Protein AF-A0A9P8A8J4-F1 (afdb_monomer)

Solvent-accessible surface area (backbone atoms only — not comparable to full-atom values): 4877 Å² total; per-residue (Å²): 133,73,65,62,63,54,52,53,52,54,49,52,52,50,53,54,52,60,43,65,72,45,86,49,70,64,62,30,48,53,51,51,52,51,54,48,52,54,52,59,72,49,65,82,64,81,53,68,69,57,51,51,50,50,52,54,48,50,52,51,54,48,50,51,49,52,51,53,42,25,74,73,70,69,48,77,77,82,77,79,86,126

Sequence (82 aa):
MFLTRARVLSLYREIQRTLKDIKDPRDRKDLQTWARSDFEHYRHEKNPDKIKSLISQGKHQFHALQTNLSLSSGIAPKNGKK

Foldseek 3Di:
DCVQVVVLVVLLVVQLVVLVPDPDPVLSVVLNVVSVVLCVVCVVPPDSVVVVVSSVVNVVVVVVSVVVCCVVPVDPPPPPDD

Nearest PDB structures (foldseek):
  6odd-assembly1_B  TM=7.395E-01  e=6.175E-02  Homo sapiens
  8pk8-assembly1_B  TM=7.095E-01  e=1.367E-01  Homo sapiens
  6uxe-assembly1_B  TM=7.357E-01  e=3.025E-01  Homo sapiens
  1tmx-assembly1_B  TM=8.610E-01  e=1.893E+00  Pimelobacter simplex
  5wyk-assembly1_SO  TM=5.136E-01  e=6.428E+00  Saccharomyces cerevisiae S288C

Secondary structure (DSSP, 8-state):
--HHHHHHHHHHHHHHHHHHT-S-HHHHHHHHHHHHHHHHHTTT---HHHHHHHHHHHHHHHHHHHHHHHHHH---------

pLDDT: mean 71.25, std 12.08, range [33.91, 83.94]

Radius of gyration: 13.91 Å; Cα contacts (8 Å, |Δi|>4): 26; chains: 1; bounding box: 28×19×38 Å

Structure (mmCIF, N/CA/C/O backbone):
data_AF-A0A9P8A8J4-F1
#
_entry.id   AF-A0A9P8A8J4-F1
#
loop_
_atom_site.group_PDB
_atom_site.id
_atom_site.type_symbol
_atom_site.label_atom_id
_atom_site.label_alt_id
_atom_site.label_comp_id
_atom_site.label_asym_id
_atom_site.label_entity_id
_atom_site.label_seq_id
_atom_site.pdbx_PDB_ins_code
_atom_site.Cartn_x
_atom_site.Cartn_y
_atom_site.Cartn_z
_atom_site.occupancy
_atom_site.B_iso_or_equiv
_atom_site.auth_seq_id
_atom_site.auth_comp_id
_atom_site.auth_asym_id
_atom_site.auth_atom_id
_atom_site.pdbx_PDB_model_num
ATOM 1 N N . MET A 1 1 ? 13.906 -8.928 -19.557 1.00 46.16 1 MET A N 1
ATOM 2 C CA . MET A 1 1 ? 14.022 -8.586 -18.117 1.00 46.16 1 MET A CA 1
ATOM 3 C C . MET A 1 1 ? 12.711 -8.934 -17.402 1.00 46.16 1 MET A C 1
ATOM 5 O O . MET A 1 1 ? 11.786 -8.137 -17.403 1.00 46.16 1 MET A O 1
ATOM 9 N N . PHE A 1 2 ? 12.596 -10.139 -16.833 1.00 48.84 2 PHE A N 1
ATOM 10 C CA . PHE A 1 2 ? 11.396 -10.619 -16.112 1.00 48.84 2 PHE A CA 1
ATOM 11 C C . PHE A 1 2 ? 11.394 -10.251 -14.611 1.00 48.84 2 PHE A C 1
ATOM 13 O O . PHE A 1 2 ? 10.446 -10.538 -13.882 1.00 48.84 2 PHE A O 1
ATOM 20 N N . LEU A 1 3 ? 12.455 -9.580 -14.148 1.00 59.84 3 LEU A N 1
ATOM 21 C CA . LEU A 1 3 ? 12.748 -9.334 -12.734 1.00 59.84 3 LEU A CA 1
ATOM 22 C C . LEU A 1 3 ? 11.834 -8.278 -12.085 1.00 59.84 3 LEU A C 1
ATOM 24 O O . LEU A 1 3 ? 11.615 -8.306 -10.876 1.00 59.84 3 LEU A O 1
ATOM 28 N N . THR A 1 4 ? 11.276 -7.356 -12.874 1.00 64.81 4 THR A N 1
ATOM 29 C CA . THR A 1 4 ? 10.421 -6.267 -12.372 1.00 64.81 4 THR A CA 1
ATOM 30 C C . THR A 1 4 ? 9.036 -6.763 -11.972 1.00 64.81 4 THR A C 1
ATOM 32 O O . THR A 1 4 ? 8.592 -6.482 -10.862 1.00 64.81 4 THR A O 1
ATOM 35 N N . ARG A 1 5 ? 8.383 -7.580 -12.809 1.00 68.38 5 ARG A N 1
ATOM 36 C CA . ARG A 1 5 ? 7.058 -8.153 -12.501 1.00 68.38 5 ARG A CA 1
ATOM 37 C C . ARG A 1 5 ? 7.071 -9.038 -11.255 1.00 68.38 5 ARG A C 1
ATOM 39 O O . ARG A 1 5 ? 6.172 -8.926 -10.428 1.00 68.38 5 ARG A O 1
ATOM 46 N N . ALA A 1 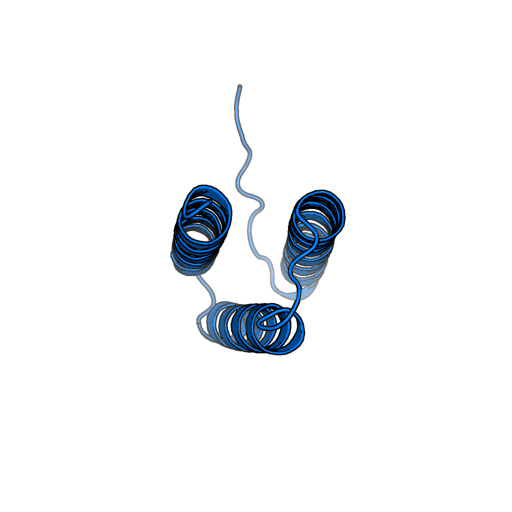6 ? 8.099 -9.872 -11.093 1.00 74.06 6 ALA A N 1
ATOM 47 C CA . ALA A 1 6 ? 8.233 -10.730 -9.917 1.00 74.06 6 ALA A CA 1
ATOM 48 C C . ALA A 1 6 ? 8.370 -9.917 -8.617 1.00 74.06 6 ALA A C 1
ATOM 50 O O . ALA A 1 6 ? 7.705 -10.228 -7.633 1.00 74.06 6 ALA A O 1
ATOM 51 N N . ARG A 1 7 ? 9.162 -8.833 -8.618 1.00 72.56 7 ARG A N 1
ATOM 52 C CA . ARG A 1 7 ? 9.303 -7.946 -7.446 1.00 72.56 7 ARG A CA 1
ATOM 53 C C . ARG A 1 7 ? 8.007 -7.220 -7.097 1.00 72.56 7 ARG A C 1
ATOM 55 O O . ARG A 1 7 ? 7.661 -7.152 -5.922 1.00 72.56 7 ARG A O 1
ATOM 62 N N . VAL A 1 8 ? 7.282 -6.726 -8.103 1.00 73.81 8 VAL A N 1
ATOM 63 C CA . VAL A 1 8 ? 5.978 -6.071 -7.904 1.00 73.81 8 VAL A CA 1
ATOM 64 C C . VAL A 1 8 ? 4.976 -7.041 -7.273 1.00 73.81 8 VAL A C 1
ATOM 66 O O . VAL A 1 8 ? 4.319 -6.691 -6.297 1.00 73.81 8 VAL A O 1
ATOM 69 N N . LEU A 1 9 ? 4.902 -8.284 -7.762 1.00 78.88 9 LEU A N 1
ATOM 70 C CA . LEU A 1 9 ? 4.016 -9.310 -7.201 1.00 78.88 9 LEU A CA 1
ATOM 71 C C . LEU A 1 9 ? 4.416 -9.739 -5.783 1.00 78.88 9 LEU A C 1
ATOM 73 O O . LEU A 1 9 ? 3.541 -9.945 -4.941 1.00 78.88 9 LEU A O 1
ATOM 77 N N . SER A 1 10 ? 5.715 -9.875 -5.505 1.00 81.19 10 SER A N 1
ATOM 78 C CA . SER A 1 10 ? 6.204 -10.190 -4.158 1.00 81.19 10 SER A CA 1
ATOM 79 C C . SER A 1 10 ? 5.822 -9.106 -3.158 1.00 81.19 10 SER A C 1
ATOM 81 O O . SER A 1 10 ? 5.313 -9.425 -2.086 1.00 81.19 10 SER A O 1
ATOM 83 N N . LEU A 1 11 ? 5.974 -7.836 -3.534 1.00 75.69 11 LEU A N 1
ATOM 84 C CA . LEU A 1 11 ? 5.552 -6.728 -2.691 1.00 75.69 11 LEU A CA 1
ATOM 85 C C . LEU A 1 11 ? 4.031 -6.686 -2.515 1.00 75.69 11 LEU A C 1
ATOM 87 O O . LEU A 1 11 ? 3.557 -6.506 -1.400 1.00 75.69 11 LEU A O 1
ATOM 91 N N . TYR A 1 12 ? 3.259 -6.868 -3.587 1.00 79.88 12 TYR A N 1
ATOM 92 C CA . TYR A 1 12 ? 1.798 -6.894 -3.492 1.00 79.88 12 TYR A CA 1
ATOM 93 C C . TYR A 1 12 ? 1.324 -7.932 -2.466 1.00 79.88 12 TYR A C 1
ATOM 95 O O . TYR A 1 12 ? 0.461 -7.663 -1.631 1.00 79.88 12 TYR A O 1
ATOM 103 N N . ARG A 1 13 ? 1.951 -9.114 -2.477 1.00 83.06 13 ARG A N 1
ATOM 104 C CA . ARG A 1 13 ? 1.702 -10.178 -1.498 1.00 83.06 13 ARG A CA 1
ATOM 105 C C . ARG A 1 13 ? 2.137 -9.798 -0.083 1.00 83.06 13 ARG A C 1
ATOM 107 O O . ARG A 1 13 ? 1.444 -10.170 0.859 1.00 83.06 13 ARG A O 1
ATOM 114 N N . GLU A 1 14 ? 3.254 -9.094 0.075 1.00 80.69 14 GLU A N 1
ATOM 115 C CA . GLU A 1 14 ? 3.716 -8.577 1.370 1.00 80.69 14 GLU A CA 1
ATOM 116 C C . GLU A 1 14 ? 2.709 -7.579 1.950 1.00 80.69 14 GLU A C 1
ATOM 118 O O . GLU A 1 14 ? 2.247 -7.774 3.068 1.00 80.69 14 GLU A O 1
ATOM 123 N N . ILE A 1 15 ? 2.268 -6.600 1.154 1.00 76.56 15 ILE A N 1
ATOM 124 C CA . ILE A 1 15 ? 1.241 -5.627 1.549 1.00 76.56 15 ILE A CA 1
ATOM 125 C C . ILE A 1 15 ? -0.036 -6.358 1.957 1.00 76.56 15 ILE A C 1
ATOM 127 O O . ILE A 1 15 ? -0.530 -6.152 3.059 1.00 76.56 15 ILE A O 1
ATOM 131 N N . GLN A 1 16 ? -0.540 -7.279 1.131 1.00 79.19 16 GLN A N 1
ATOM 132 C CA . GLN A 1 16 ? -1.734 -8.051 1.481 1.00 79.19 16 GLN A CA 1
ATOM 133 C C . GLN A 1 16 ? -1.587 -8.858 2.778 1.00 79.19 16 GLN A C 1
ATOM 135 O O . GLN A 1 16 ? -2.573 -9.017 3.496 1.00 79.19 16 GLN A O 1
ATOM 140 N N . ARG A 1 17 ? -0.395 -9.387 3.082 1.00 82.62 17 ARG A N 1
ATOM 141 C CA . ARG A 1 17 ? -0.134 -10.078 4.355 1.00 82.62 17 ARG A CA 1
ATOM 142 C C . ARG A 1 17 ? -0.230 -9.105 5.524 1.00 82.62 17 ARG A C 1
ATOM 144 O O . ARG A 1 17 ? -0.973 -9.392 6.451 1.00 82.62 17 ARG A O 1
ATOM 151 N N . THR A 1 18 ? 0.398 -7.938 5.427 1.00 76.62 18 THR A N 1
ATOM 152 C CA . THR A 1 18 ? 0.303 -6.889 6.453 1.00 76.62 18 THR A CA 1
ATOM 153 C C . THR A 1 18 ? -1.140 -6.417 6.652 1.00 76.62 18 THR A C 1
ATOM 155 O O . THR A 1 18 ? -1.580 -6.207 7.778 1.00 76.62 18 THR A O 1
ATOM 158 N N . LEU A 1 19 ? -1.920 -6.318 5.570 1.00 76.44 19 LEU A N 1
ATOM 159 C CA . LEU A 1 19 ? -3.345 -5.984 5.638 1.00 76.44 19 LEU A CA 1
ATOM 160 C C . LEU A 1 19 ? -4.180 -7.054 6.351 1.00 76.44 19 LEU A C 1
ATOM 162 O O . LEU A 1 19 ? -5.189 -6.726 6.968 1.00 76.44 19 LEU A O 1
ATOM 166 N N . LYS A 1 20 ? -3.793 -8.335 6.287 1.00 76.69 20 LYS A N 1
ATOM 167 C CA . LYS A 1 20 ? -4.502 -9.408 7.005 1.00 76.69 20 LYS A CA 1
ATOM 168 C C . LYS A 1 20 ? -4.347 -9.314 8.521 1.00 76.69 20 LYS A C 1
ATOM 170 O O . LYS A 1 20 ? -5.236 -9.799 9.216 1.00 76.69 20 LYS A O 1
ATOM 175 N N . ASP A 1 21 ? -3.286 -8.678 9.011 1.00 73.88 21 ASP A N 1
ATOM 176 C CA . ASP A 1 21 ? -3.041 -8.493 10.446 1.00 73.88 21 ASP A CA 1
ATOM 177 C C . ASP A 1 21 ? -3.903 -7.379 11.068 1.00 73.88 21 ASP A C 1
ATOM 179 O O . ASP A 1 21 ? -3.917 -7.203 12.290 1.00 73.88 21 ASP A O 1
ATOM 183 N N . ILE A 1 22 ? -4.647 -6.634 10.245 1.00 71.38 22 ILE A N 1
ATOM 184 C CA . ILE A 1 22 ? -5.587 -5.609 10.697 1.00 71.38 22 ILE A CA 1
ATOM 185 C C . ILE A 1 22 ? -6.813 -6.294 11.306 1.00 71.38 22 ILE A C 1
ATOM 187 O O . ILE A 1 22 ? -7.512 -7.063 10.641 1.00 71.38 22 ILE A O 1
ATOM 191 N N . LYS A 1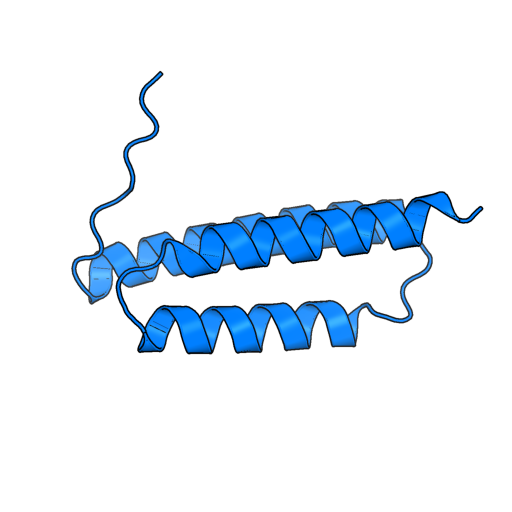 23 ? -7.069 -6.008 12.590 1.00 70.00 23 LYS A N 1
ATOM 192 C CA . LYS A 1 23 ? -8.204 -6.563 13.344 1.00 70.00 23 LYS A CA 1
ATOM 193 C C . LYS A 1 23 ? -9.555 -6.046 12.853 1.00 70.00 23 LYS A C 1
ATOM 195 O O . LYS A 1 23 ? -10.522 -6.801 12.908 1.00 70.00 23 LYS A O 1
ATOM 200 N N . ASP A 1 24 ? -9.624 -4.795 12.396 1.00 75.25 24 ASP A N 1
ATOM 201 C CA . ASP A 1 24 ? -10.868 -4.217 11.895 1.00 75.25 24 ASP A CA 1
ATOM 202 C C . ASP A 1 24 ? -11.134 -4.672 10.443 1.00 75.25 24 ASP A C 1
ATOM 204 O O . ASP A 1 24 ? -10.338 -4.392 9.537 1.00 75.25 24 ASP A O 1
ATOM 208 N N . PRO A 1 25 ? -12.239 -5.394 10.182 1.00 77.62 25 PRO A N 1
ATOM 209 C CA . PRO A 1 25 ? -12.578 -5.850 8.841 1.00 77.62 25 PRO A CA 1
ATOM 210 C C . PRO A 1 25 ? -12.938 -4.715 7.870 1.00 77.62 25 PRO A C 1
ATOM 212 O O . PRO A 1 25 ? -12.800 -4.932 6.662 1.00 77.62 25 PRO A O 1
ATOM 215 N N . ARG A 1 26 ? -13.395 -3.551 8.354 1.00 75.81 26 ARG A N 1
ATOM 216 C CA . ARG A 1 26 ? -13.709 -2.369 7.531 1.00 75.81 26 ARG A CA 1
ATOM 217 C C . ARG A 1 26 ? -12.424 -1.741 7.022 1.00 75.81 26 ARG A C 1
ATOM 219 O O . ARG A 1 26 ? -12.203 -1.735 5.814 1.00 75.81 26 ARG A O 1
ATOM 226 N N . ASP A 1 27 ? -11.521 -1.404 7.936 1.00 72.38 27 ASP A N 1
ATOM 227 C CA . ASP A 1 27 ? -10.220 -0.824 7.598 1.00 72.38 27 ASP A CA 1
ATOM 228 C C . ASP A 1 27 ? -9.420 -1.754 6.690 1.00 72.38 27 ASP A C 1
ATOM 230 O O . ASP A 1 27 ? -8.847 -1.335 5.684 1.00 72.38 27 ASP A O 1
ATOM 234 N N . ARG A 1 28 ? -9.444 -3.060 6.980 1.00 78.81 28 ARG A N 1
ATOM 235 C CA . ARG A 1 28 ? -8.825 -4.068 6.117 1.00 78.81 28 ARG A CA 1
ATOM 236 C C . ARG A 1 28 ? -9.380 -4.029 4.694 1.00 78.81 28 ARG A C 1
ATOM 238 O O . ARG A 1 28 ? -8.608 -4.168 3.745 1.00 78.81 28 ARG A O 1
ATOM 245 N N . LYS A 1 29 ? -10.698 -3.904 4.531 1.00 81.25 29 LYS A N 1
ATOM 246 C CA . LYS A 1 29 ? -11.355 -3.901 3.218 1.00 81.25 29 LYS A CA 1
ATOM 247 C C . LYS A 1 29 ? -11.052 -2.615 2.451 1.00 81.25 29 LYS A C 1
ATOM 249 O O . LYS A 1 29 ? -10.753 -2.692 1.257 1.00 81.25 29 LYS A O 1
ATOM 254 N N . ASP A 1 30 ? -11.067 -1.476 3.129 1.00 76.88 30 ASP A N 1
ATOM 255 C CA . ASP A 1 30 ? -10.748 -0.181 2.528 1.00 76.88 30 ASP A CA 1
ATOM 256 C C . ASP A 1 30 ? -9.293 -0.146 2.063 1.00 76.88 30 ASP A C 1
ATOM 258 O O . ASP A 1 30 ? -9.006 0.172 0.909 1.00 76.88 30 ASP A O 1
ATOM 262 N N . LEU A 1 31 ? -8.375 -0.619 2.904 1.00 76.00 31 LEU A N 1
ATOM 263 C CA . LEU A 1 31 ? -6.956 -0.691 2.576 1.00 76.00 31 LEU A CA 1
ATOM 264 C C . LEU A 1 31 ? -6.646 -1.709 1.471 1.00 76.00 31 LEU A C 1
ATOM 266 O O . LEU A 1 31 ? -5.788 -1.454 0.627 1.00 76.00 31 LEU A O 1
ATOM 270 N N . GLN A 1 32 ? -7.352 -2.844 1.422 1.00 81.75 32 GLN A N 1
ATOM 271 C CA . GLN A 1 32 ? -7.232 -3.794 0.309 1.00 81.75 32 GLN A CA 1
ATOM 272 C C . GLN A 1 32 ? -7.730 -3.202 -1.009 1.00 81.75 32 GLN A C 1
ATOM 274 O O . GLN A 1 32 ? -7.110 -3.426 -2.050 1.00 81.75 32 GLN A O 1
ATOM 279 N N . THR A 1 33 ? -8.835 -2.460 -0.967 1.00 83.94 33 THR A N 1
ATOM 280 C CA . THR A 1 33 ? -9.421 -1.815 -2.148 1.00 83.94 33 THR A CA 1
ATOM 281 C C . THR A 1 33 ? -8.503 -0.713 -2.660 1.00 83.94 33 THR A C 1
ATOM 283 O O . THR A 1 33 ? -8.188 -0.682 -3.850 1.00 83.94 33 THR A O 1
ATOM 286 N N . TRP A 1 34 ? -7.989 0.120 -1.755 1.00 81.00 34 TRP A N 1
ATOM 287 C CA . TRP A 1 34 ? -7.009 1.152 -2.068 1.00 81.00 34 TRP A CA 1
ATOM 288 C C . TRP A 1 34 ? -5.731 0.554 -2.670 1.00 81.00 34 TRP A C 1
ATOM 290 O O . TRP A 1 34 ? -5.352 0.921 -3.780 1.00 81.00 34 TRP A O 1
ATOM 300 N N . ALA A 1 35 ? -5.127 -0.446 -2.016 1.00 79.56 35 ALA A N 1
ATOM 301 C CA . ALA A 1 35 ? -3.916 -1.096 -2.519 1.00 79.56 35 ALA A CA 1
ATOM 302 C C . ALA A 1 35 ? -4.145 -1.757 -3.886 1.00 79.56 35 ALA A C 1
ATOM 304 O O . ALA A 1 35 ? -3.266 -1.752 -4.741 1.00 79.56 35 ALA A O 1
ATOM 305 N N . ARG A 1 36 ? -5.327 -2.329 -4.131 1.00 83.62 36 ARG A N 1
ATOM 306 C CA . ARG A 1 36 ? -5.662 -2.879 -5.448 1.00 83.62 36 ARG A CA 1
ATOM 307 C C . ARG A 1 36 ? -5.735 -1.786 -6.514 1.00 83.62 36 ARG A C 1
ATOM 309 O O . ARG A 1 36 ? -5.111 -1.949 -7.559 1.00 83.62 36 ARG A O 1
ATOM 316 N N . SER A 1 37 ? -6.443 -0.693 -6.235 1.00 83.75 37 SER A N 1
ATOM 317 C CA . SER A 1 37 ? -6.588 0.434 -7.162 1.00 83.75 37 SER A CA 1
ATOM 318 C C . SER A 1 37 ? -5.240 1.070 -7.497 1.00 83.75 37 SER A C 1
ATOM 320 O O . SER A 1 37 ? -4.985 1.397 -8.654 1.00 83.75 37 SER A O 1
ATOM 322 N N . ASP A 1 38 ? -4.362 1.20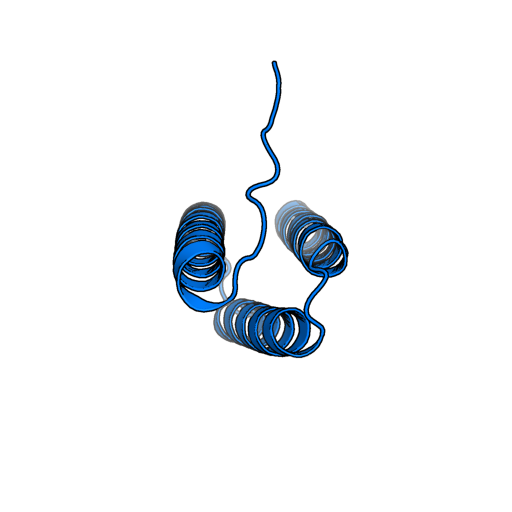6 -6.505 1.00 79.62 38 ASP A N 1
ATOM 323 C CA . ASP A 1 38 ? -3.031 1.786 -6.680 1.00 79.62 38 ASP A CA 1
ATOM 324 C C . ASP A 1 38 ? -2.164 0.913 -7.608 1.00 79.62 38 ASP A C 1
ATOM 326 O O . ASP A 1 38 ? -1.618 1.376 -8.610 1.00 79.62 38 ASP A O 1
ATOM 330 N N . PHE A 1 39 ? -2.139 -0.404 -7.379 1.00 78.06 39 PHE A N 1
ATOM 331 C CA . PHE A 1 39 ? -1.421 -1.339 -8.253 1.00 78.06 39 PHE A CA 1
ATOM 332 C C . PHE A 1 39 ? -2.022 -1.433 -9.663 1.00 78.06 39 PHE A C 1
ATOM 334 O O . PHE A 1 39 ? -1.280 -1.614 -10.633 1.00 78.06 39 PHE A O 1
ATOM 341 N N . GLU A 1 40 ? -3.345 -1.321 -9.805 1.00 83.25 40 GLU A N 1
ATOM 342 C CA . GLU A 1 40 ? -4.001 -1.275 -11.116 1.00 83.25 40 GLU A CA 1
ATOM 343 C C . GLU A 1 40 ? -3.650 0.007 -11.880 1.00 83.25 40 GLU A C 1
ATOM 345 O O . GLU A 1 40 ? -3.367 -0.070 -13.079 1.00 83.25 40 GLU A O 1
ATOM 350 N N . HIS A 1 41 ? -3.569 1.150 -11.192 1.00 82.50 41 HIS A N 1
ATOM 351 C CA . HIS A 1 41 ? -3.159 2.428 -11.776 1.00 82.50 41 HIS A CA 1
ATOM 352 C C . HIS A 1 41 ? -1.737 2.354 -12.357 1.00 82.50 41 HIS A C 1
ATOM 354 O O . HIS A 1 41 ? -1.495 2.766 -13.493 1.00 82.50 41 HIS A O 1
ATOM 360 N N . TYR A 1 42 ? -0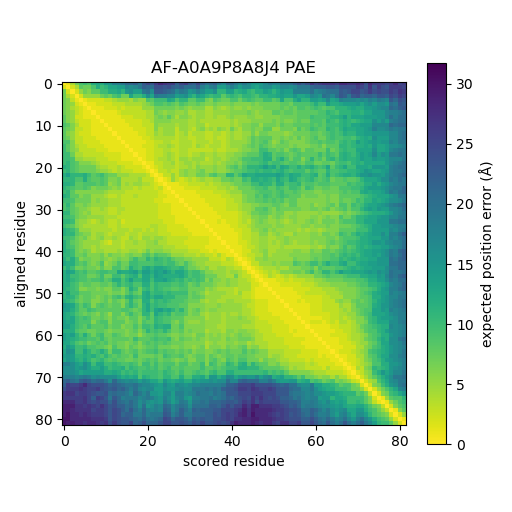.808 1.722 -11.635 1.00 76.31 42 TYR A N 1
ATOM 361 C CA . TYR A 1 42 ? 0.591 1.584 -12.058 1.00 76.31 42 TYR A CA 1
ATOM 362 C C . TYR A 1 42 ? 0.905 0.292 -12.828 1.00 76.31 42 TYR A C 1
ATOM 364 O O . TYR A 1 42 ? 2.067 0.013 -13.128 1.00 76.31 42 TYR A O 1
ATOM 372 N N . ARG A 1 43 ? -0.106 -0.492 -13.226 1.00 76.69 43 ARG A N 1
ATOM 373 C CA . ARG A 1 43 ? 0.061 -1.763 -13.963 1.00 76.69 43 ARG A CA 1
ATOM 374 C C . ARG A 1 43 ? 0.852 -1.620 -15.269 1.00 76.69 43 ARG A C 1
ATOM 376 O O . ARG A 1 43 ? 1.493 -2.577 -15.713 1.00 76.69 43 ARG A O 1
ATOM 383 N N . HIS A 1 44 ? 0.768 -0.456 -15.908 1.00 78.44 44 HIS A N 1
ATOM 384 C CA . HIS A 1 44 ? 1.446 -0.161 -17.173 1.00 78.44 44 HIS A CA 1
ATOM 385 C C . HIS A 1 44 ? 2.805 0.522 -16.981 1.00 78.44 44 HIS A C 1
ATOM 387 O O . HIS A 1 44 ? 3.515 0.744 -17.963 1.00 78.44 44 HIS A O 1
ATOM 393 N N . GLU A 1 45 ? 3.184 0.822 -15.738 1.00 76.75 45 GLU A N 1
ATOM 394 C CA . GLU A 1 45 ? 4.444 1.476 -15.427 1.00 76.75 45 GLU A CA 1
ATOM 395 C C . GLU A 1 45 ? 5.601 0.493 -15.652 1.00 76.75 45 GLU A C 1
ATOM 397 O O . GLU A 1 45 ? 5.651 -0.601 -15.086 1.00 76.75 45 GLU A O 1
ATOM 402 N N . LYS A 1 46 ? 6.526 0.861 -16.541 1.00 74.06 46 LYS A N 1
ATOM 403 C CA . LYS A 1 46 ? 7.682 0.025 -16.914 1.00 74.06 46 LYS A CA 1
ATOM 404 C C . LYS A 1 46 ? 8.985 0.530 -16.302 1.00 74.06 46 LYS A C 1
ATOM 406 O O . LYS A 1 46 ? 9.987 -0.182 -16.360 1.00 74.06 46 LYS A O 1
ATOM 411 N N . ASN A 1 47 ? 8.975 1.732 -15.723 1.00 80.50 47 ASN A N 1
ATOM 412 C CA . ASN A 1 47 ? 10.157 2.347 -15.142 1.00 80.50 47 ASN A CA 1
ATOM 413 C C . ASN A 1 47 ? 10.435 1.770 -13.734 1.00 80.50 47 ASN A C 1
ATOM 415 O O . ASN A 1 47 ? 9.647 2.004 -12.813 1.00 80.50 47 ASN A O 1
ATOM 419 N N . PRO A 1 48 ? 11.544 1.034 -13.535 1.00 72.56 48 PRO A N 1
ATOM 420 C CA . PRO A 1 48 ? 11.854 0.392 -12.260 1.00 72.56 48 PRO A CA 1
ATOM 421 C C . PRO A 1 48 ? 12.083 1.383 -11.110 1.00 72.56 48 PRO A C 1
ATOM 423 O O . PRO A 1 48 ? 11.745 1.060 -9.971 1.00 72.56 48 PRO A O 1
ATOM 426 N N . ASP A 1 49 ? 12.623 2.571 -11.378 1.00 77.00 49 ASP A N 1
ATOM 427 C CA . ASP A 1 49 ? 12.869 3.586 -10.347 1.00 77.00 49 ASP A CA 1
ATOM 428 C C . ASP A 1 49 ? 11.570 4.252 -9.905 1.00 77.00 49 ASP A C 1
ATOM 430 O O . ASP A 1 49 ? 11.334 4.441 -8.710 1.00 77.00 49 ASP A O 1
ATOM 434 N N . LYS A 1 50 ? 10.662 4.484 -10.857 1.00 78.31 50 LYS A N 1
ATOM 435 C CA . LYS A 1 50 ? 9.313 4.967 -10.558 1.00 78.31 50 LYS A CA 1
ATOM 436 C C . LYS A 1 50 ? 8.530 3.942 -9.744 1.00 78.31 50 LYS A C 1
ATOM 438 O O . LYS A 1 50 ? 7.960 4.300 -8.723 1.00 78.31 50 LYS A O 1
ATOM 443 N N . ILE A 1 51 ? 8.597 2.659 -10.109 1.00 73.81 51 ILE A N 1
ATOM 444 C CA . ILE A 1 51 ? 7.991 1.571 -9.327 1.00 73.81 51 ILE A CA 1
ATOM 445 C C . ILE A 1 51 ? 8.521 1.582 -7.886 1.00 73.81 51 ILE A C 1
ATOM 447 O O . ILE A 1 51 ? 7.726 1.563 -6.957 1.00 73.81 51 ILE A O 1
ATOM 451 N N . LYS A 1 52 ? 9.839 1.675 -7.659 1.00 73.88 52 LYS A N 1
ATOM 452 C CA . LYS A 1 52 ? 10.395 1.759 -6.291 1.00 73.88 52 LYS A CA 1
ATOM 453 C C . LYS A 1 52 ? 9.876 2.972 -5.516 1.00 73.88 52 LYS A C 1
ATOM 455 O O . LYS A 1 52 ? 9.556 2.841 -4.336 1.00 73.88 52 LYS A O 1
ATOM 460 N N . SER A 1 53 ? 9.797 4.130 -6.168 1.00 82.12 53 SER A N 1
ATOM 461 C CA . SER A 1 53 ? 9.282 5.355 -5.553 1.00 82.12 53 SER A CA 1
ATOM 462 C C . SER A 1 53 ? 7.811 5.207 -5.153 1.00 82.12 53 SER A C 1
ATOM 464 O O . SER A 1 53 ? 7.460 5.484 -4.009 1.00 82.12 53 SER A O 1
ATOM 466 N N . LEU A 1 54 ? 6.981 4.657 -6.042 1.00 75.25 54 LEU A N 1
ATOM 467 C CA . LEU A 1 54 ? 5.561 4.387 -5.801 1.00 75.25 54 LEU A CA 1
ATOM 468 C C . LEU A 1 54 ? 5.344 3.396 -4.659 1.00 75.25 54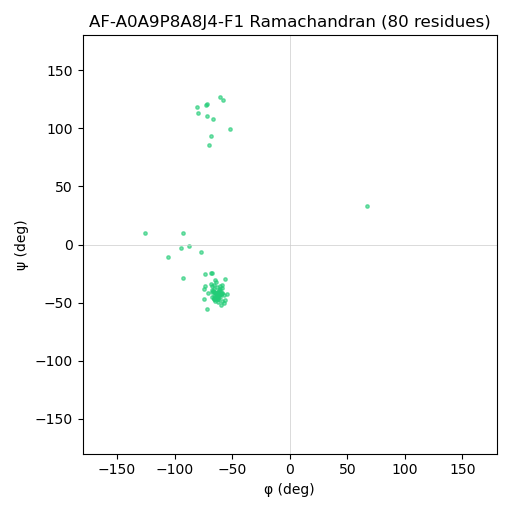 LEU A C 1
ATOM 470 O O . LEU A 1 54 ? 4.489 3.597 -3.808 1.00 75.25 54 LEU A O 1
ATOM 474 N N . ILE A 1 55 ? 6.186 2.369 -4.576 1.00 72.50 55 ILE A N 1
ATOM 475 C CA . ILE A 1 55 ? 6.181 1.409 -3.470 1.00 72.50 55 ILE A CA 1
ATOM 476 C C . ILE A 1 55 ? 6.487 2.101 -2.139 1.00 72.50 55 ILE A C 1
ATOM 478 O O . ILE A 1 55 ? 5.810 1.856 -1.140 1.00 72.50 55 ILE A O 1
ATOM 482 N N . SER A 1 56 ? 7.515 2.952 -2.114 1.00 77.38 56 SER A N 1
ATOM 483 C CA . SER A 1 56 ? 7.878 3.715 -0.919 1.00 77.38 56 SER A CA 1
ATOM 484 C C . SER A 1 56 ? 6.745 4.653 -0.510 1.00 77.38 56 SER A C 1
ATOM 486 O O . SER A 1 56 ? 6.375 4.704 0.661 1.00 77.38 56 SER A O 1
ATOM 488 N N . GLN A 1 57 ? 6.152 5.346 -1.480 1.00 80.94 57 GLN A N 1
ATOM 489 C CA . GLN A 1 57 ? 5.032 6.251 -1.261 1.00 80.94 57 GLN A CA 1
ATOM 490 C C . GLN A 1 57 ? 3.805 5.505 -0.727 1.00 80.94 57 GLN A C 1
ATOM 492 O O . GLN A 1 57 ? 3.233 5.925 0.277 1.00 80.94 57 GLN A O 1
ATOM 497 N N . GLY A 1 58 ? 3.469 4.352 -1.308 1.00 75.50 58 GLY A N 1
ATOM 498 C CA . GLY A 1 58 ? 2.357 3.527 -0.856 1.00 75.50 58 GLY A CA 1
ATOM 499 C C . GLY A 1 58 ? 2.554 2.993 0.566 1.00 75.50 58 GLY A C 1
ATOM 500 O O . GLY A 1 58 ? 1.611 2.985 1.353 1.00 75.50 58 GLY A O 1
ATOM 501 N N . LYS A 1 59 ? 3.788 2.634 0.957 1.00 73.62 59 LYS A N 1
ATOM 502 C CA . LYS A 1 59 ? 4.117 2.270 2.351 1.00 73.62 59 LYS A CA 1
ATOM 503 C C . LYS A 1 59 ? 3.935 3.444 3.317 1.00 73.62 59 LYS A C 1
ATOM 505 O O . LYS A 1 59 ? 3.414 3.248 4.412 1.00 73.62 59 LYS A O 1
ATOM 510 N N . HIS A 1 60 ? 4.342 4.649 2.923 1.00 79.88 60 HIS A N 1
ATOM 511 C CA . HIS A 1 60 ? 4.170 5.850 3.745 1.00 79.88 60 HIS A CA 1
ATOM 512 C C . HIS A 1 60 ? 2.690 6.206 3.917 1.00 79.88 60 HIS A C 1
ATOM 514 O O . HIS A 1 60 ? 2.248 6.455 5.036 1.00 79.88 60 HIS A O 1
ATOM 520 N N . GLN A 1 61 ? 1.917 6.181 2.829 1.00 73.75 61 GLN A N 1
ATOM 521 C CA . GLN A 1 61 ? 0.473 6.423 2.862 1.00 73.75 61 GLN A CA 1
ATOM 522 C C . GLN A 1 61 ? -0.248 5.368 3.701 1.00 73.75 61 GLN A C 1
ATOM 524 O O . GLN A 1 61 ? -1.096 5.717 4.517 1.00 73.75 61 GLN A O 1
ATOM 529 N N . PHE A 1 62 ? 0.153 4.101 3.578 1.00 73.19 62 PHE A N 1
ATOM 530 C CA . PHE A 1 62 ? -0.343 3.015 4.414 1.00 73.19 62 PHE A CA 1
ATOM 531 C C . PHE A 1 62 ? -0.072 3.254 5.903 1.00 73.19 62 PHE A C 1
ATOM 533 O O . PHE A 1 62 ? -0.987 3.146 6.714 1.00 73.19 62 PHE A O 1
ATOM 540 N N . HIS A 1 63 ? 1.159 3.622 6.266 1.00 72.50 63 HIS A N 1
ATOM 541 C CA . HIS A 1 63 ? 1.521 3.908 7.653 1.00 72.50 63 HIS A CA 1
ATOM 542 C C . HIS A 1 63 ? 0.752 5.114 8.205 1.00 72.50 63 HIS A C 1
ATOM 544 O O . HIS A 1 63 ? 0.240 5.061 9.318 1.00 72.50 63 HIS A O 1
ATOM 550 N N . ALA A 1 64 ? 0.602 6.178 7.413 1.00 76.69 64 ALA A N 1
ATOM 551 C CA . ALA A 1 64 ? -0.200 7.339 7.790 1.00 76.69 64 ALA A CA 1
ATOM 552 C C . ALA A 1 64 ? -1.677 6.966 8.012 1.00 76.69 64 ALA A C 1
ATOM 554 O O . ALA A 1 64 ? -2.277 7.405 8.991 1.00 76.69 64 ALA A O 1
ATOM 555 N N . LEU A 1 65 ? -2.247 6.114 7.152 1.00 71.69 65 LEU A N 1
ATOM 556 C CA . LEU A 1 65 ? -3.593 5.564 7.328 1.00 71.69 65 LEU A CA 1
ATOM 557 C C . LEU A 1 65 ? -3.695 4.723 8.600 1.00 71.69 65 LEU A C 1
ATOM 559 O O . LEU A 1 65 ? -4.619 4.935 9.375 1.00 71.69 65 LEU A O 1
ATOM 563 N N . GLN A 1 66 ? -2.740 3.826 8.864 1.00 69.25 66 GLN A N 1
ATOM 564 C CA . GLN A 1 66 ? -2.706 3.051 10.108 1.00 69.25 66 GLN A CA 1
ATOM 565 C C . GLN A 1 66 ? -2.640 3.950 11.344 1.00 69.25 66 GLN A C 1
ATOM 567 O O . GLN A 1 66 ? -3.339 3.684 12.316 1.00 69.25 66 GLN A O 1
ATOM 572 N N . THR A 1 67 ? -1.845 5.020 11.309 1.00 72.00 67 THR A N 1
ATOM 573 C CA . THR A 1 67 ? -1.745 5.985 12.408 1.00 72.00 67 THR A CA 1
ATOM 574 C C . THR A 1 67 ? -3.057 6.746 12.597 1.00 72.00 67 THR A C 1
ATOM 576 O O . THR A 1 67 ? -3.568 6.805 13.713 1.00 72.00 67 THR A O 1
ATOM 579 N N . ASN A 1 68 ? -3.662 7.256 11.523 1.00 70.31 68 ASN A N 1
ATOM 580 C CA . ASN A 1 68 ? -4.955 7.946 11.594 1.00 70.31 68 ASN A CA 1
ATOM 581 C C . ASN A 1 68 ? -6.077 7.027 12.096 1.00 70.31 68 ASN A C 1
ATOM 583 O O . ASN A 1 68 ? -6.883 7.433 12.930 1.00 70.31 68 ASN A O 1
ATOM 587 N N . LEU A 1 69 ? -6.093 5.771 11.650 1.00 66.94 69 LEU A N 1
ATOM 588 C CA . LEU A 1 69 ? -7.020 4.757 12.143 1.00 66.94 69 LEU A CA 1
ATOM 589 C C . LEU A 1 69 ? -6.729 4.401 13.608 1.00 66.94 69 LEU A C 1
ATOM 591 O O . LEU A 1 69 ? -7.647 4.332 14.410 1.00 66.94 69 LEU A O 1
ATOM 595 N N . SER A 1 70 ? -5.466 4.282 14.025 1.00 65.62 70 SER A N 1
ATOM 596 C CA . SER A 1 70 ? -5.122 4.068 15.442 1.00 65.62 70 SER A CA 1
ATOM 597 C C . SER A 1 70 ? -5.628 5.184 16.356 1.00 65.62 70 SER A C 1
ATOM 599 O O . SER A 1 70 ? -6.117 4.902 17.450 1.00 65.62 70 SER A O 1
ATOM 601 N N . LEU A 1 71 ? -5.583 6.428 15.873 1.00 65.69 71 LEU A N 1
ATOM 602 C CA . LEU A 1 71 ? -6.077 7.611 16.574 1.00 65.69 71 LEU A CA 1
ATOM 603 C C . LEU A 1 71 ? -7.611 7.682 16.590 1.00 65.69 71 LEU A C 1
ATOM 605 O O . LEU A 1 71 ? -8.181 8.115 17.587 1.00 65.69 71 LEU A O 1
ATOM 609 N N . SER A 1 72 ? -8.278 7.253 15.512 1.00 62.62 72 SER A N 1
ATOM 610 C CA . SER A 1 72 ? -9.734 7.373 15.352 1.00 62.62 72 SER A CA 1
ATOM 611 C C . SER A 1 72 ? -10.537 6.153 15.820 1.00 6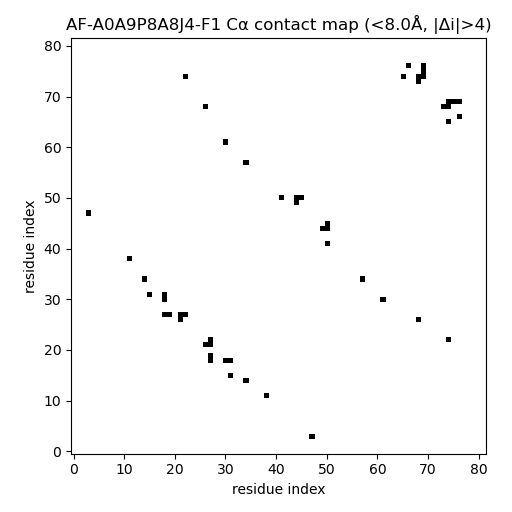2.62 72 SER A C 1
ATOM 613 O O . SER A 1 72 ? -11.696 6.319 16.192 1.00 62.62 72 SER A O 1
ATOM 615 N N . SER A 1 73 ? -9.984 4.938 15.774 1.00 50.22 73 SER A N 1
ATOM 616 C CA . SER A 1 73 ? -10.695 3.682 16.073 1.00 50.22 73 SER A CA 1
ATOM 617 C C . SER A 1 73 ? -10.018 2.809 17.139 1.00 50.22 73 SER A C 1
ATOM 619 O O . SER A 1 73 ? -10.459 1.691 17.393 1.00 50.22 73 SER A O 1
ATOM 621 N N . GLY A 1 74 ? -8.993 3.301 17.844 1.00 51.19 74 GLY A N 1
ATOM 622 C CA . GLY A 1 74 ? -8.371 2.542 18.939 1.00 51.19 74 GLY A CA 1
ATOM 623 C C . GLY A 1 74 ? -7.631 1.291 18.454 1.00 51.19 74 GLY A C 1
ATOM 624 O O . GLY A 1 74 ? -7.582 0.270 19.145 1.00 51.19 74 GLY A O 1
ATOM 625 N N . ILE A 1 75 ? -7.046 1.345 17.256 1.00 50.38 75 ILE A N 1
ATOM 626 C CA . ILE A 1 75 ? -6.138 0.297 16.784 1.00 50.38 75 ILE A CA 1
ATOM 627 C C . ILE A 1 75 ? -4.836 0.421 17.569 1.00 50.38 75 ILE A C 1
ATOM 629 O O . ILE A 1 75 ? -4.085 1.372 17.390 1.00 50.38 75 ILE A O 1
ATOM 633 N N . ALA A 1 76 ? -4.546 -0.545 18.440 1.00 47.06 76 ALA A N 1
ATOM 634 C CA . ALA A 1 76 ? -3.274 -0.570 19.152 1.00 47.06 76 ALA A CA 1
ATOM 635 C C . ALA A 1 76 ? -2.104 -0.601 18.144 1.00 47.06 76 ALA A C 1
ATOM 637 O O . ALA A 1 76 ? -2.052 -1.521 17.314 1.00 47.06 76 ALA A O 1
ATOM 638 N N . PRO A 1 77 ? -1.152 0.350 18.208 1.00 43.78 77 PRO A N 1
ATOM 639 C CA . PRO A 1 77 ? 0.034 0.302 17.371 1.00 43.78 77 PRO A CA 1
ATOM 640 C C . PRO A 1 77 ? 0.793 -0.987 17.691 1.00 43.78 77 PRO A C 1
ATOM 642 O O . PRO A 1 77 ? 1.095 -1.290 18.850 1.00 43.78 77 PRO A O 1
ATOM 645 N N . LYS A 1 78 ? 1.099 -1.787 16.665 1.00 47.81 78 LYS A N 1
ATOM 646 C CA . LYS A 1 78 ? 2.027 -2.911 16.810 1.00 47.81 78 LYS A CA 1
ATOM 647 C C . LYS A 1 78 ? 3.409 -2.318 17.051 1.00 47.8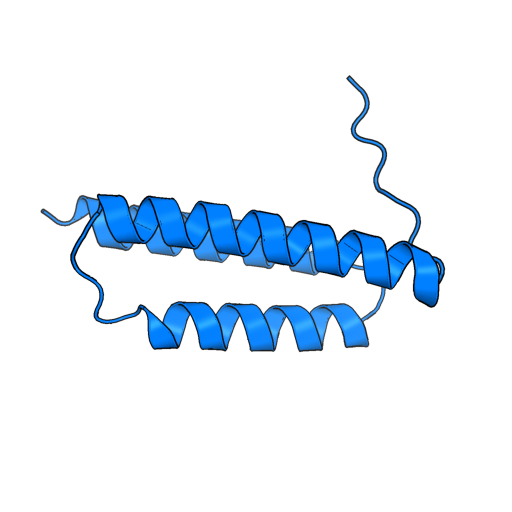1 78 LYS A C 1
ATOM 649 O O . LYS A 1 78 ? 4.133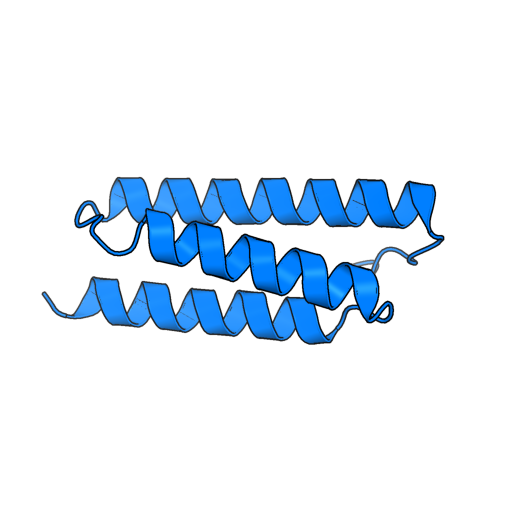 -1.983 16.121 1.00 47.81 78 LYS A O 1
ATOM 654 N N . ASN A 1 79 ? 3.727 -2.183 18.332 1.00 42.97 79 ASN A N 1
ATOM 655 C CA . ASN A 1 79 ? 5.041 -1.881 18.860 1.00 42.97 79 ASN A CA 1
ATOM 656 C C . ASN A 1 79 ? 6.043 -2.886 18.268 1.00 42.97 79 ASN A C 1
ATOM 658 O O . ASN A 1 79 ? 6.126 -4.034 18.712 1.00 42.97 79 ASN A O 1
ATOM 662 N N . GLY A 1 80 ? 6.773 -2.467 17.238 1.00 38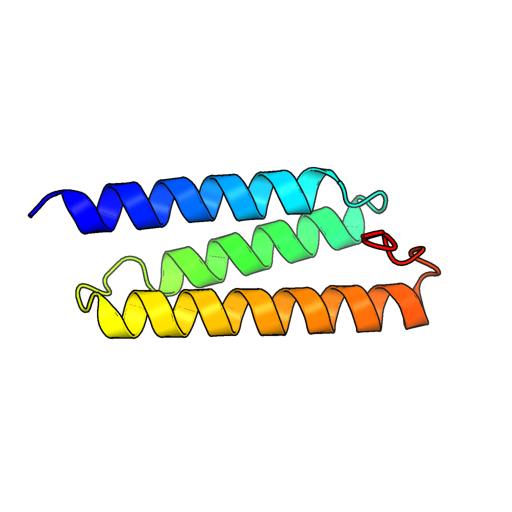.38 80 GLY A N 1
ATOM 663 C CA . GLY A 1 80 ? 7.956 -3.167 16.767 1.00 38.38 80 GLY A CA 1
ATOM 664 C C . GLY A 1 80 ? 9.055 -3.003 17.808 1.00 38.38 80 GLY A C 1
ATOM 665 O O . GLY A 1 80 ? 9.862 -2.089 17.714 1.00 38.38 80 GLY A O 1
ATOM 666 N N . LYS A 1 81 ? 9.072 -3.868 18.828 1.00 38.38 81 LYS A N 1
ATOM 667 C CA . LYS A 1 81 ? 10.281 -4.096 19.623 1.00 38.38 81 LYS A CA 1
ATOM 668 C C . LYS A 1 81 ? 11.315 -4.767 18.714 1.00 38.38 81 LYS A C 1
ATOM 670 O O . LYS A 1 81 ? 11.154 -5.949 18.414 1.00 38.38 81 LYS A O 1
ATOM 675 N N . LYS A 1 82 ? 12.359 -4.041 18.324 1.00 33.91 82 LYS A N 1
ATOM 676 C CA . LYS A 1 82 ? 13.725 -4.233 18.839 1.00 33.91 82 LYS A CA 1
ATOM 677 C C . LYS A 1 82 ? 14.643 -3.139 18.307 1.00 33.91 82 LYS A C 1
ATOM 679 O O . LYS A 1 82 ? 14.625 -2.921 17.080 1.00 33.91 82 LYS A O 1
#

Organism: Mortierella alpina (NCBI:txid64518)

InterPro domains:
  IPR008011 Complex 1 LYR protein domain [PF05347] (7-62)
  IPR045293 LYRM2, LYR domain [cd20262] (5-62)

Mean predicted aligned error: 9.29 Å